Protein AF-A0A075GDE2-F1 (afdb_monomer)

InterPro domains:
  IPR027417 P-loop containing nucleoside triphosphate hydrolase [G3DSA:3.40.50.300] (12-70)
  IPR027417 P-loop containing nucleoside triphosphate hydrolase [SSF52540] (12-66)
  IPR038729 Rad50/SbcC-type AAA domain [PF13476] (16-66)

Structure (mmCIF, N/CA/C/O backbone):
data_AF-A0A075GDE2-F1
#
_entry.id   AF-A0A075GDE2-F1
#
loop_
_atom_site.group_PDB
_atom_site.id
_atom_site.type_symbol
_atom_site.label_atom_id
_atom_site.label_alt_id
_atom_site.label_comp_id
_atom_site.label_asym_id
_atom_site.label_entity_id
_atom_site.label_seq_id
_atom_site.pdbx_PDB_ins_code
_atom_site.Cartn_x
_atom_site.Cartn_y
_atom_site.Cartn_z
_atom_site.occupancy
_atom_site.B_iso_or_equiv
_atom_site.auth_seq_id
_atom_site.auth_comp_id
_atom_site.auth_asym_id
_atom_site.auth_atom_id
_atom_site.pdbx_PDB_model_num
ATOM 1 N N . MET A 1 1 ? -1.286 10.666 -4.646 1.00 74.62 1 MET A N 1
ATOM 2 C CA . MET A 1 1 ? -1.878 9.728 -3.667 1.00 74.62 1 MET A CA 1
ATOM 3 C C . MET A 1 1 ? -2.993 10.407 -2.891 1.00 74.62 1 MET A C 1
ATOM 5 O O . MET A 1 1 ? -2.821 11.555 -2.488 1.00 74.62 1 MET A O 1
ATOM 9 N N . LYS A 1 2 ? -4.112 9.707 -2.677 1.00 82.69 2 LYS A N 1
ATOM 10 C CA . LYS A 1 2 ? -5.274 10.194 -1.916 1.00 82.69 2 LYS A CA 1
ATOM 11 C C . LYS A 1 2 ? -5.707 9.141 -0.892 1.00 82.69 2 LYS A C 1
ATOM 13 O O . LYS A 1 2 ? -5.807 7.970 -1.240 1.00 82.69 2 LYS A O 1
ATOM 18 N N . ILE A 1 3 ? -5.974 9.561 0.350 1.00 82.94 3 ILE A N 1
ATOM 19 C CA . ILE A 1 3 ? -6.517 8.706 1.420 1.00 82.94 3 ILE A CA 1
ATOM 20 C C . ILE A 1 3 ? -7.853 9.275 1.894 1.00 82.94 3 ILE A C 1
ATOM 22 O O . ILE A 1 3 ? -7.935 10.455 2.237 1.00 82.94 3 ILE A O 1
ATOM 26 N N . LEU A 1 4 ? -8.879 8.427 1.972 1.00 80.38 4 LEU A N 1
ATOM 27 C CA . LEU A 1 4 ? -10.167 8.768 2.584 1.00 80.38 4 LEU A CA 1
ATOM 28 C C . LEU A 1 4 ? -10.276 8.138 3.978 1.00 80.38 4 LEU A C 1
ATOM 30 O O . LEU A 1 4 ? -9.966 6.9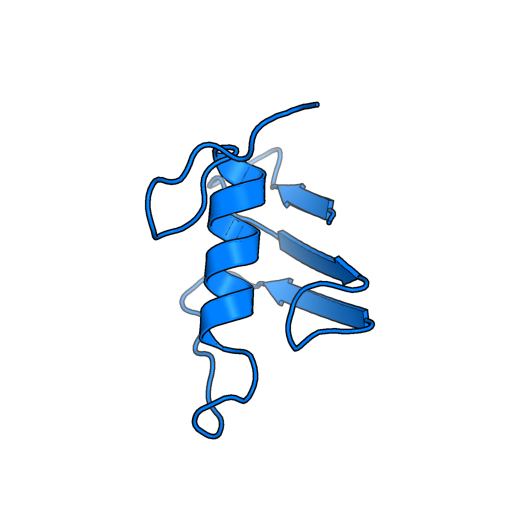60 4.153 1.00 80.38 4 LEU A O 1
ATOM 34 N N . ARG A 1 5 ? -10.721 8.911 4.978 1.00 78.31 5 ARG A N 1
ATOM 35 C CA . ARG A 1 5 ? -10.904 8.457 6.370 1.00 78.31 5 ARG A CA 1
ATOM 36 C C . ARG A 1 5 ? -1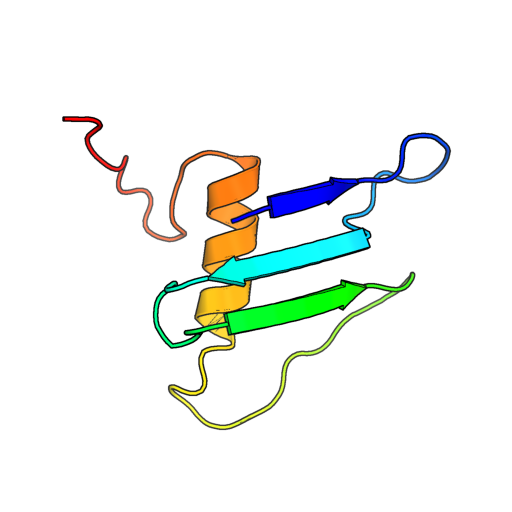2.357 8.619 6.817 1.00 78.31 5 ARG A C 1
ATOM 38 O O . ARG A 1 5 ? -13.056 9.503 6.330 1.00 78.31 5 ARG A O 1
ATOM 45 N N . ASN A 1 6 ? -12.797 7.798 7.771 1.00 67.75 6 ASN A N 1
ATOM 46 C CA . ASN A 1 6 ? -14.115 7.951 8.394 1.00 67.75 6 ASN A CA 1
ATOM 47 C C . ASN A 1 6 ? -14.193 9.203 9.301 1.00 67.75 6 ASN A C 1
ATOM 49 O O . ASN A 1 6 ? -13.253 9.483 10.047 1.00 67.75 6 ASN A O 1
ATOM 53 N N . SER A 1 7 ? -15.321 9.921 9.262 1.00 67.69 7 SER A N 1
ATOM 54 C CA . SER A 1 7 ? -15.619 11.107 10.079 1.00 67.69 7 SER A CA 1
ATOM 55 C C . SER A 1 7 ? -16.521 10.832 11.295 1.00 67.69 7 SER A C 1
ATOM 57 O O . SER A 1 7 ? -16.577 11.673 12.190 1.00 67.69 7 SER A O 1
ATOM 59 N N . ARG A 1 8 ? -17.192 9.667 11.381 1.00 68.44 8 ARG A N 1
ATOM 60 C CA . ARG A 1 8 ? -17.977 9.226 12.557 1.00 68.44 8 ARG A CA 1
ATOM 61 C C . ARG A 1 8 ? -17.815 7.712 12.799 1.00 68.44 8 ARG A C 1
ATOM 63 O O . ARG A 1 8 ? -18.106 6.912 11.916 1.00 68.44 8 ARG A O 1
ATOM 70 N N . GLY A 1 9 ? -17.350 7.317 13.990 1.00 65.38 9 GLY A N 1
ATOM 71 C CA . GLY A 1 9 ? -16.982 5.931 14.349 1.00 65.38 9 GLY A CA 1
ATOM 72 C C . GLY A 1 9 ? -15.461 5.705 14.414 1.00 65.38 9 GLY A C 1
ATOM 73 O O . GLY A 1 9 ? -14.695 6.667 14.353 1.00 65.38 9 GLY A O 1
ATOM 74 N N . ALA A 1 10 ? -15.008 4.450 14.552 1.00 64.75 10 ALA A N 1
ATOM 75 C CA . ALA A 1 10 ? -13.577 4.124 14.621 1.00 64.75 10 ALA A CA 1
ATOM 76 C C . ALA A 1 10 ? -12.814 4.694 13.407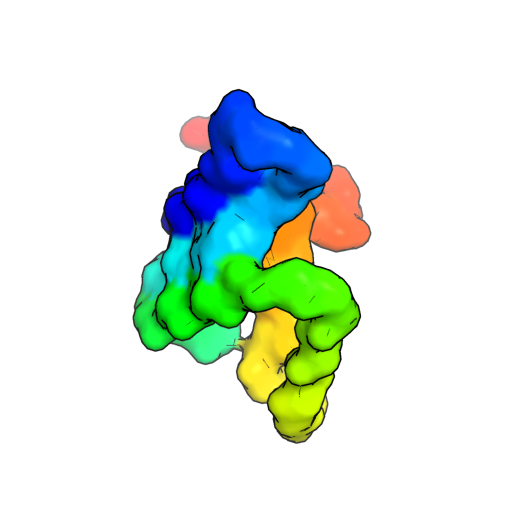 1.00 64.75 10 ALA A C 1
ATOM 78 O O . ALA A 1 10 ? -13.255 4.569 12.258 1.00 64.75 10 ALA A O 1
ATOM 79 N N . LYS A 1 11 ? -11.677 5.357 13.668 1.00 75.69 11 LYS A N 1
ATOM 80 C CA . LYS A 1 11 ? -10.854 6.005 12.636 1.00 75.69 11 LYS A CA 1
ATOM 81 C C . LYS A 1 11 ? -10.196 4.939 11.762 1.00 75.69 11 LYS A C 1
ATOM 83 O O . LYS A 1 11 ? -9.169 4.382 12.128 1.00 75.69 11 LYS A O 1
ATOM 88 N N . MET A 1 12 ? -10.788 4.698 10.597 1.00 87.69 12 MET A N 1
ATOM 89 C CA . MET A 1 12 ? -10.310 3.735 9.607 1.00 87.69 12 MET A CA 1
ATOM 90 C C . MET A 1 12 ? -10.077 4.412 8.253 1.00 87.69 12 MET A C 1
ATOM 92 O O . MET A 1 12 ? -10.826 5.320 7.868 1.00 87.69 12 MET A O 1
ATOM 96 N N . ILE A 1 13 ? -9.039 3.967 7.540 1.00 90.94 13 ILE A N 1
ATOM 97 C CA . ILE A 1 13 ? -8.828 4.282 6.122 1.00 90.94 13 ILE A CA 1
ATOM 98 C C . ILE A 1 13 ? -9.887 3.530 5.313 1.00 90.94 13 ILE A C 1
ATOM 100 O O . ILE A 1 13 ? -10.031 2.328 5.479 1.00 90.94 13 ILE A O 1
ATOM 104 N N . ARG A 1 14 ? -10.632 4.236 4.459 1.00 92.38 14 ARG A N 1
ATOM 105 C CA . ARG A 1 14 ? -11.686 3.661 3.604 1.00 92.38 14 ARG A CA 1
ATOM 106 C C . ARG A 1 14 ? -11.179 3.279 2.230 1.00 92.38 14 ARG A C 1
ATOM 108 O O . ARG A 1 14 ? -11.598 2.278 1.670 1.00 92.38 14 ARG A O 1
ATOM 115 N N . SER A 1 15 ? -10.288 4.089 1.681 1.00 95.31 15 SER A N 1
ATOM 116 C CA . SER A 1 15 ? -9.702 3.817 0.383 1.00 95.31 15 SER A CA 1
ATOM 117 C C . SER A 1 15 ? -8.362 4.510 0.244 1.00 95.31 15 SER A C 1
ATOM 119 O O . SER A 1 15 ? -8.116 5.555 0.864 1.00 95.31 15 SER A O 1
ATOM 121 N N . ILE A 1 16 ? -7.537 3.944 -0.628 1.00 96.19 16 ILE A N 1
ATOM 122 C CA . ILE A 1 16 ? -6.348 4.597 -1.158 1.00 96.19 16 ILE A CA 1
ATOM 123 C C . ILE A 1 16 ? -6.373 4.571 -2.679 1.00 96.19 16 ILE A C 1
ATOM 125 O O . ILE A 1 16 ? -6.894 3.644 -3.300 1.00 96.19 16 ILE A O 1
ATOM 129 N N . GLU A 1 17 ? -5.779 5.603 -3.257 1.00 97.75 17 GLU A N 1
ATOM 130 C CA . GLU A 1 17 ? -5.547 5.720 -4.689 1.00 97.75 17 GLU A CA 1
ATOM 131 C C . GLU A 1 17 ? -4.071 6.052 -4.923 1.00 97.75 17 GLU A C 1
ATOM 133 O O . GLU A 1 17 ? -3.562 7.080 -4.444 1.00 97.75 17 GLU A O 1
ATOM 138 N N . LEU A 1 18 ? -3.391 5.142 -5.620 1.00 96.69 18 LEU A N 1
ATOM 139 C CA . LEU A 1 18 ? -1.985 5.208 -6.001 1.00 96.69 18 LEU A CA 1
ATOM 140 C C . LEU A 1 18 ? -1.906 5.446 -7.508 1.00 96.69 18 LEU A C 1
ATOM 142 O O . LEU A 1 18 ? -2.427 4.649 -8.281 1.00 96.69 18 LEU A O 1
ATOM 146 N N . VAL A 1 19 ? -1.252 6.534 -7.903 1.00 96.62 19 VAL A N 1
ATOM 147 C CA . VAL A 1 19 ? -1.013 6.899 -9.304 1.00 96.62 19 VAL A CA 1
ATOM 148 C C . VAL A 1 19 ? 0.481 7.131 -9.443 1.00 96.62 19 VAL A C 1
ATOM 150 O O . VAL A 1 19 ? 1.041 7.879 -8.635 1.00 96.62 19 VAL A O 1
ATOM 153 N N . ASP A 1 20 ? 1.100 6.441 -10.399 1.00 95.50 20 ASP A N 1
ATOM 154 C CA . ASP A 1 20 ? 2.540 6.459 -10.677 1.00 95.50 20 ASP A CA 1
ATOM 155 C C . ASP A 1 20 ? 3.413 6.286 -9.417 1.00 95.50 20 ASP A C 1
ATOM 157 O O . ASP A 1 20 ? 4.384 7.008 -9.184 1.00 95.50 20 ASP A O 1
ATOM 161 N N . PHE A 1 21 ? 3.053 5.316 -8.567 1.00 93.06 21 PHE A N 1
ATOM 162 C CA . PHE A 1 21 ? 3.726 5.050 -7.296 1.00 93.06 21 PHE A CA 1
ATOM 163 C C . PHE A 1 21 ? 4.382 3.664 -7.278 1.00 93.06 21 PHE A C 1
ATOM 165 O O . PHE A 1 21 ? 3.720 2.643 -7.075 1.00 93.06 21 PHE A O 1
ATOM 172 N N . LEU A 1 22 ? 5.713 3.628 -7.410 1.00 92.94 22 LEU A N 1
ATOM 173 C CA . LEU A 1 22 ? 6.503 2.389 -7.452 1.00 92.94 22 LEU A CA 1
ATOM 174 C C . LEU A 1 22 ? 5.922 1.402 -8.488 1.00 92.94 22 LEU A C 1
ATOM 176 O O . LEU A 1 22 ? 5.808 1.747 -9.657 1.00 92.94 22 LEU A O 1
ATOM 180 N N . ALA A 1 23 ? 5.540 0.189 -8.076 1.00 93.88 23 ALA A N 1
ATOM 181 C CA . ALA A 1 23 ? 4.961 -0.830 -8.956 1.00 93.88 23 ALA A CA 1
ATOM 182 C C . ALA A 1 23 ? 3.484 -0.574 -9.342 1.00 93.88 23 ALA A C 1
ATOM 184 O O . ALA A 1 23 ? 2.901 -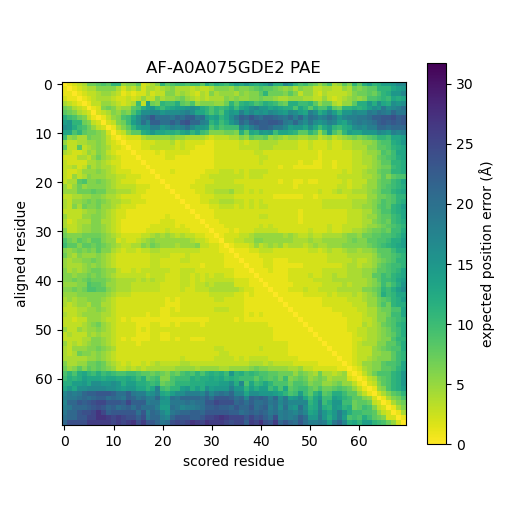1.370 -10.074 1.00 93.88 23 ALA A O 1
ATOM 185 N N . HIS A 1 24 ? 2.863 0.505 -8.851 1.00 95.62 24 HIS A N 1
ATOM 186 C CA . HIS A 1 24 ? 1.453 0.828 -9.077 1.00 95.62 24 HIS A CA 1
ATOM 187 C C . HIS A 1 24 ? 1.307 2.040 -10.006 1.00 95.62 24 HIS A C 1
ATOM 189 O O . HIS A 1 24 ? 1.407 3.180 -9.555 1.00 95.62 24 HIS A O 1
ATOM 195 N N . SER A 1 25 ? 1.028 1.801 -11.291 1.00 96.31 25 SER A N 1
ATOM 196 C CA . SER A 1 25 ? 0.743 2.866 -12.270 1.00 96.31 25 SER A CA 1
ATOM 197 C C . SER A 1 25 ? -0.609 3.538 -12.011 1.00 96.31 25 SER A C 1
ATOM 199 O O . SER A 1 25 ? -0.708 4.759 -11.972 1.00 96.31 25 SER A O 1
ATOM 201 N N . ASN A 1 26 ? -1.650 2.743 -11.763 1.00 97.25 26 ASN A N 1
ATOM 202 C CA . ASN A 1 26 ? -2.958 3.216 -11.320 1.00 97.25 26 ASN A CA 1
ATOM 203 C C . ASN A 1 26 ? -3.641 2.114 -10.503 1.00 97.25 26 ASN A C 1
ATOM 205 O O . ASN A 1 26 ? -4.047 1.082 -11.035 1.00 97.25 26 ASN A O 1
ATOM 209 N N . THR A 1 27 ? -3.701 2.277 -9.185 1.00 97.06 27 THR A N 1
ATOM 210 C CA . THR A 1 27 ? -4.275 1.288 -8.268 1.00 97.06 27 THR A CA 1
ATOM 211 C C . THR A 1 27 ? -5.211 1.970 -7.286 1.00 97.06 27 THR A C 1
ATOM 213 O O . THR A 1 27 ? -4.803 2.843 -6.519 1.00 97.06 27 THR A O 1
ATOM 216 N N . LYS A 1 28 ? -6.465 1.514 -7.267 1.00 97.44 28 LYS A N 1
ATOM 217 C CA . LYS A 1 28 ? -7.477 1.914 -6.292 1.00 97.44 28 LYS A CA 1
ATOM 218 C C . LYS A 1 28 ? -7.820 0.718 -5.411 1.00 97.44 28 LYS A C 1
ATOM 220 O O . LYS A 1 28 ? -8.155 -0.347 -5.920 1.00 97.44 28 LYS A O 1
ATOM 225 N N . LEU A 1 29 ? -7.733 0.906 -4.098 1.00 96.25 29 LEU A N 1
ATOM 226 C CA . LEU A 1 29 ? -8.060 -0.116 -3.106 1.00 96.25 29 LEU A CA 1
ATOM 227 C C . LEU A 1 29 ? -9.089 0.442 -2.133 1.00 96.25 29 LEU A C 1
ATOM 229 O O . LEU A 1 29 ? -8.935 1.559 -1.632 1.00 96.25 29 LEU A O 1
ATOM 233 N N . GLU A 1 30 ? -10.126 -0.344 -1.872 1.00 95.44 30 GLU A N 1
ATOM 234 C CA . GLU A 1 30 ? -11.161 -0.057 -0.884 1.00 95.44 30 GLU A CA 1
ATOM 235 C C . GLU A 1 30 ? -10.997 -1.026 0.288 1.00 95.44 30 GLU A C 1
ATOM 237 O O . GLU A 1 30 ? -10.705 -2.206 0.099 1.00 95.44 30 GLU A O 1
ATOM 242 N N . PHE A 1 31 ? -11.125 -0.499 1.501 1.00 92.62 31 PHE A N 1
ATOM 243 C CA . PHE A 1 31 ? -10.952 -1.240 2.740 1.00 92.62 31 PHE A CA 1
ATOM 244 C C . PHE A 1 31 ? -12.285 -1.334 3.459 1.00 92.62 31 PHE A C 1
ATOM 246 O O . PHE A 1 31 ? -12.966 -0.324 3.680 1.00 92.62 31 PHE A O 1
ATOM 253 N N . ASP A 1 32 ? -12.605 -2.549 3.878 1.00 89.00 32 ASP A N 1
ATOM 254 C CA . ASP A 1 32 ? -13.696 -2.803 4.799 1.00 89.00 32 ASP A CA 1
ATOM 255 C C . ASP A 1 32 ? -13.165 -2.977 6.226 1.00 89.00 32 ASP A C 1
ATOM 257 O O . ASP A 1 32 ? -11.958 -3.055 6.464 1.00 89.00 32 ASP A O 1
ATOM 261 N N . SER A 1 33 ? -14.081 -3.012 7.186 1.00 86.38 33 SER A N 1
ATOM 262 C CA . SER A 1 33 ? -13.791 -3.326 8.578 1.00 86.38 33 SER A CA 1
ATOM 263 C C . SER A 1 33 ? -13.091 -4.684 8.731 1.00 86.38 33 SER A C 1
ATOM 265 O O . SER A 1 33 ? -13.349 -5.630 7.993 1.00 86.38 33 SER A O 1
ATOM 267 N N . GLY A 1 34 ? -12.203 -4.781 9.724 1.00 87.44 34 GLY A N 1
ATOM 268 C CA . GLY A 1 34 ? -11.441 -5.999 10.004 1.00 87.44 34 GLY A CA 1
ATOM 269 C C . GLY A 1 34 ? -10.042 -6.009 9.383 1.00 87.44 34 GLY A C 1
ATOM 270 O O . GLY A 1 34 ? -9.432 -4.962 9.165 1.00 87.44 34 GLY A O 1
ATOM 271 N N . ALA A 1 35 ? -9.498 -7.211 9.181 1.00 91.50 35 ALA A N 1
ATOM 272 C CA . ALA A 1 35 ? -8.139 -7.412 8.689 1.00 91.50 35 ALA A CA 1
ATOM 273 C C . ALA A 1 35 ? -8.098 -7.468 7.155 1.00 91.50 35 ALA A C 1
ATOM 275 O O . ALA A 1 35 ? -8.905 -8.144 6.526 1.00 91.50 35 ALA A O 1
ATOM 276 N N . THR A 1 36 ? -7.114 -6.797 6.555 1.00 93.25 36 THR A N 1
ATOM 277 C CA . THR A 1 36 ? -6.818 -6.877 5.117 1.00 93.25 36 THR A CA 1
ATOM 278 C C . THR A 1 36 ? -5.495 -7.603 4.910 1.00 93.25 36 THR A C 1
ATOM 280 O O . THR A 1 36 ? -4.503 -7.271 5.559 1.00 93.25 36 THR A O 1
ATOM 283 N N . VAL A 1 37 ? -5.466 -8.574 3.995 1.00 95.56 37 VAL A N 1
ATOM 284 C CA . VAL A 1 37 ? -4.262 -9.346 3.658 1.00 95.56 37 V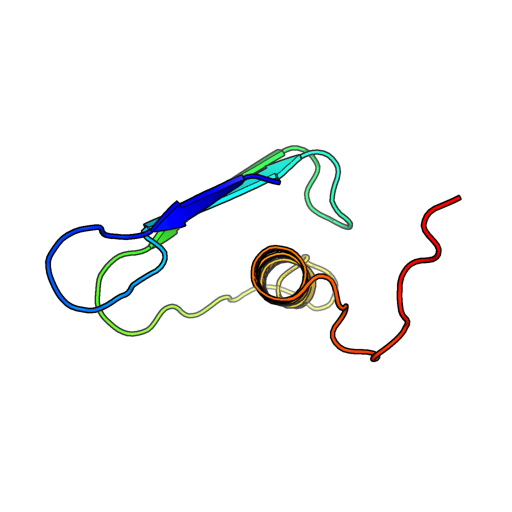AL A CA 1
ATOM 285 C C . VAL A 1 37 ? -3.891 -9.091 2.200 1.00 95.56 37 VAL A C 1
ATOM 287 O O . VAL A 1 37 ? -4.707 -9.289 1.305 1.00 95.56 37 VAL A O 1
ATOM 290 N N . PHE A 1 38 ? -2.646 -8.677 1.957 1.00 95.19 38 PHE A N 1
ATOM 291 C CA . PHE A 1 38 ? -2.090 -8.519 0.613 1.00 95.19 38 PHE A CA 1
ATOM 292 C C . PHE A 1 38 ? -1.235 -9.736 0.253 1.00 95.19 38 PHE A C 1
ATOM 294 O O . PHE A 1 38 ? -0.232 -10.005 0.915 1.00 95.19 38 PHE A O 1
ATOM 301 N N . VAL A 1 39 ? -1.603 -10.446 -0.814 1.00 96.19 39 VAL A N 1
ATOM 302 C CA . VAL A 1 39 ? -0.909 -11.650 -1.305 1.00 96.19 39 VAL A CA 1
ATOM 303 C C . VAL A 1 39 ? -0.427 -11.465 -2.742 1.00 96.19 39 VAL A C 1
ATOM 305 O O . VAL A 1 39 ? -0.925 -10.609 -3.466 1.00 96.19 39 VAL A O 1
ATOM 308 N N . GLY A 1 40 ? 0.578 -12.244 -3.140 1.00 95.88 40 GLY A N 1
ATOM 309 C CA . GLY A 1 40 ? 1.195 -12.188 -4.468 1.00 95.88 40 GLY A CA 1
ATOM 310 C C . GLY A 1 40 ? 2.706 -12.394 -4.406 1.00 95.88 40 GLY A C 1
ATOM 311 O O . GLY A 1 40 ? 3.276 -12.515 -3.318 1.00 95.88 40 GLY A O 1
ATOM 312 N N . ASP A 1 41 ? 3.367 -12.369 -5.557 1.00 97.81 41 ASP A N 1
ATOM 313 C CA . ASP A 1 41 ? 4.798 -12.663 -5.674 1.00 97.81 41 ASP A CA 1
ATOM 314 C C . ASP A 1 41 ? 5.703 -11.572 -5.091 1.00 97.81 41 ASP A C 1
ATOM 316 O O . ASP A 1 41 ? 5.310 -10.413 -4.882 1.00 97.81 41 ASP A O 1
ATOM 320 N N . ASN A 1 42 ? 6.950 -11.936 -4.792 1.00 95.75 42 ASN A N 1
ATOM 321 C CA . ASN A 1 42 ? 7.976 -10.962 -4.432 1.00 95.75 42 ASN A CA 1
ATOM 322 C C . ASN A 1 42 ? 8.153 -9.951 -5.571 1.00 95.75 42 ASN A C 1
ATOM 324 O O . ASN A 1 42 ? 8.239 -10.321 -6.733 1.00 95.75 42 ASN A O 1
ATOM 328 N N . GLY A 1 43 ? 8.170 -8.662 -5.230 1.00 93.81 43 GLY A N 1
ATOM 329 C CA . GLY A 1 43 ? 8.209 -7.582 -6.220 1.00 93.81 43 GLY A CA 1
ATOM 330 C C . GLY A 1 43 ? 6.844 -7.120 -6.748 1.00 93.81 43 GLY A C 1
ATOM 331 O O . GLY A 1 43 ? 6.787 -6.052 -7.342 1.00 93.81 43 GLY A O 1
ATOM 332 N N . ALA A 1 44 ? 5.732 -7.803 -6.444 1.00 95.69 44 ALA A N 1
ATOM 333 C CA . ALA A 1 44 ? 4.391 -7.433 -6.933 1.00 95.69 44 ALA A CA 1
ATOM 334 C C . ALA A 1 44 ? 3.793 -6.127 -6.344 1.00 95.69 44 ALA A C 1
ATOM 336 O O . ALA A 1 44 ? 2.611 -5.858 -6.517 1.00 95.69 44 ALA A O 1
ATOM 337 N N . GLY A 1 45 ? 4.562 -5.334 -5.588 1.00 95.69 45 GLY A N 1
ATOM 338 C CA . GLY A 1 45 ? 4.095 -4.050 -5.036 1.00 95.69 45 GLY A CA 1
ATOM 339 C C . GLY A 1 45 ? 3.399 -4.106 -3.668 1.00 95.69 45 GLY A C 1
ATOM 340 O O . GLY A 1 45 ? 3.072 -3.068 -3.104 1.00 95.69 45 GLY A O 1
ATOM 341 N N . LYS A 1 46 ? 3.257 -5.284 -3.043 1.00 96.69 46 LYS A N 1
ATOM 342 C CA . LYS A 1 46 ? 2.602 -5.438 -1.719 1.00 96.69 46 LYS A CA 1
ATOM 343 C C . LYS A 1 46 ? 3.160 -4.483 -0.649 1.00 96.69 46 LYS A C 1
ATOM 345 O O . LYS A 1 46 ? 2.427 -3.762 0.017 1.00 96.69 46 LYS A O 1
ATOM 350 N N . SER A 1 47 ? 4.485 -4.448 -0.518 1.00 95.62 47 SER A N 1
ATOM 351 C CA . SER A 1 47 ? 5.190 -3.552 0.406 1.00 95.62 47 SER A CA 1
ATOM 352 C C . SER A 1 4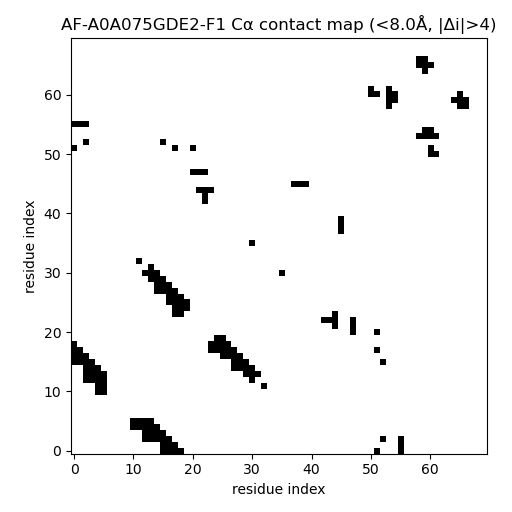7 ? 5.046 -2.071 0.032 1.00 95.62 47 SER A C 1
ATOM 354 O O . SER A 1 47 ? 5.041 -1.219 0.917 1.00 95.62 47 SER A O 1
ATOM 356 N N . SER A 1 48 ? 4.898 -1.769 -1.261 1.00 95.06 48 SER A N 1
ATOM 357 C CA . SER A 1 48 ? 4.709 -0.411 -1.778 1.00 95.06 48 SER A CA 1
ATOM 358 C C . SER A 1 48 ? 3.355 0.174 -1.377 1.00 95.06 48 SER A C 1
ATOM 360 O O . SER A 1 48 ? 3.281 1.363 -1.087 1.00 95.06 48 SER A O 1
ATOM 362 N N . ILE A 1 49 ? 2.304 -0.647 -1.279 1.00 95.81 49 ILE A N 1
ATOM 363 C CA . ILE A 1 49 ? 1.000 -0.219 -0.744 1.00 95.81 49 ILE A CA 1
ATOM 364 C C . ILE A 1 49 ? 1.138 0.265 0.707 1.00 95.81 49 ILE A C 1
ATOM 366 O O . ILE A 1 49 ? 0.596 1.306 1.078 1.00 95.81 49 ILE A O 1
ATOM 370 N N . ILE A 1 50 ? 1.901 -0.463 1.527 1.00 93.75 50 ILE A N 1
ATOM 371 C CA . ILE A 1 50 ? 2.143 -0.092 2.926 1.00 93.75 50 ILE A CA 1
ATOM 372 C C . ILE A 1 50 ? 3.003 1.176 3.023 1.00 93.75 50 ILE A C 1
ATOM 374 O O . ILE A 1 50 ? 2.672 2.066 3.805 1.00 93.75 50 ILE A O 1
ATOM 378 N N . ASP A 1 51 ? 4.056 1.300 2.205 1.00 92.50 51 ASP A N 1
ATOM 379 C CA .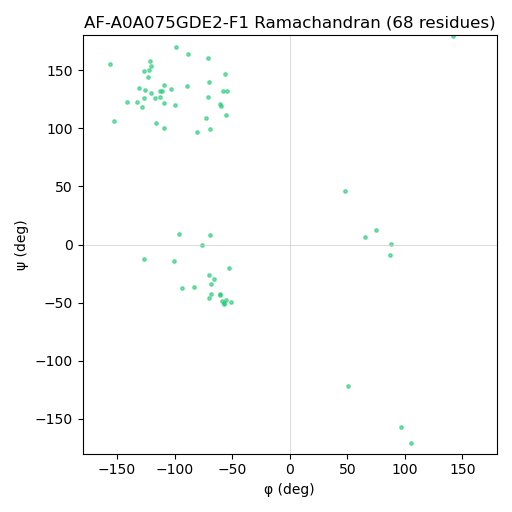 ASP A 1 51 ? 4.857 2.534 2.102 1.00 92.50 51 ASP A CA 1
ATOM 380 C C . ASP A 1 51 ? 3.998 3.750 1.774 1.00 92.50 51 ASP A C 1
ATOM 382 O O . ASP A 1 51 ? 4.120 4.789 2.417 1.00 92.50 51 ASP A O 1
ATOM 386 N N . ALA A 1 52 ? 3.123 3.608 0.782 1.00 93.12 52 ALA A N 1
ATOM 387 C CA . ALA A 1 52 ? 2.193 4.642 0.374 1.00 93.12 52 ALA A CA 1
ATOM 388 C C . ALA A 1 52 ? 1.312 5.092 1.549 1.00 93.12 52 ALA A C 1
ATOM 390 O O . ALA A 1 52 ? 1.244 6.282 1.858 1.00 93.12 52 ALA A O 1
ATOM 391 N N . ILE A 1 53 ? 0.692 4.147 2.261 1.00 92.81 53 ILE A N 1
ATOM 392 C CA . ILE A 1 53 ? -0.133 4.469 3.431 1.00 92.81 53 ILE A CA 1
ATOM 393 C C . ILE A 1 53 ? 0.686 5.243 4.473 1.00 92.81 53 ILE A C 1
ATOM 395 O O . ILE A 1 53 ? 0.263 6.319 4.893 1.00 92.81 53 ILE A O 1
ATOM 399 N N . ILE A 1 54 ? 1.865 4.747 4.854 1.00 91.44 54 ILE A N 1
ATOM 400 C CA . ILE A 1 54 ? 2.735 5.395 5.851 1.00 91.44 54 ILE A CA 1
ATOM 401 C C . ILE A 1 54 ? 3.117 6.811 5.398 1.00 91.44 54 ILE A C 1
ATOM 403 O O . ILE A 1 54 ? 2.926 7.772 6.148 1.00 91.44 54 ILE A O 1
ATOM 407 N N . PHE A 1 55 ? 3.559 6.961 4.150 1.00 89.69 55 PHE A N 1
ATOM 408 C CA . PHE A 1 55 ? 3.951 8.249 3.588 1.00 89.69 55 PHE A CA 1
ATOM 409 C C . PHE A 1 55 ? 2.800 9.255 3.581 1.00 89.69 55 PHE A C 1
ATOM 411 O O . PHE A 1 55 ? 2.987 10.408 3.959 1.00 89.69 55 PHE A O 1
ATOM 418 N N . SER A 1 56 ? 1.587 8.839 3.223 1.00 89.75 56 SER A N 1
ATOM 419 C CA . SER A 1 56 ? 0.434 9.745 3.231 1.00 89.75 56 SER A CA 1
ATOM 420 C C . SER A 1 56 ? -0.030 10.137 4.630 1.00 89.75 56 SER A C 1
ATOM 422 O O . SER A 1 56 ? -0.659 11.185 4.784 1.00 89.75 56 SER A O 1
ATOM 424 N N . LEU A 1 57 ? 0.211 9.299 5.640 1.00 88.75 57 LEU A N 1
ATOM 425 C CA . LEU A 1 57 ? -0.169 9.603 7.017 1.00 88.75 57 LEU A CA 1
ATOM 426 C C . LEU A 1 57 ? 0.862 10.490 7.724 1.00 88.75 57 LEU A C 1
ATOM 428 O O . LEU A 1 57 ? 0.456 11.340 8.517 1.00 88.75 57 LEU A O 1
ATOM 432 N N . PHE A 1 58 ? 2.155 10.297 7.448 1.00 87.81 58 PHE A N 1
ATOM 433 C CA . PHE A 1 58 ? 3.243 10.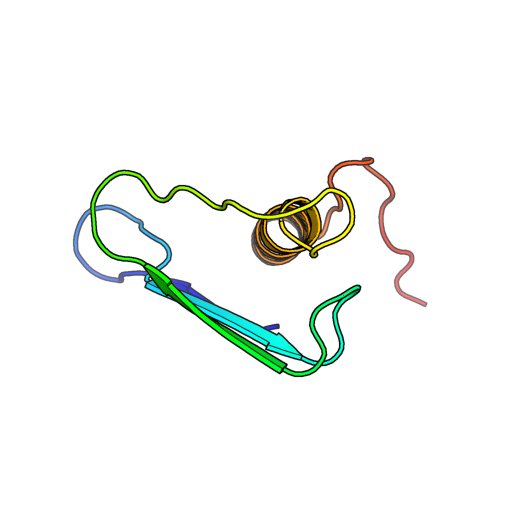863 8.258 1.00 87.81 58 PHE A CA 1
ATOM 434 C C . PHE A 1 58 ? 4.276 11.677 7.466 1.00 87.81 58 PHE A C 1
ATOM 436 O O . PHE A 1 58 ? 5.077 12.386 8.065 1.00 87.81 58 PHE A O 1
ATOM 443 N N . GLY A 1 59 ? 4.267 11.613 6.132 1.00 85.81 59 GLY A N 1
ATOM 444 C CA . GLY A 1 59 ? 5.262 12.275 5.280 1.00 85.81 59 GLY A CA 1
ATOM 445 C C . GLY A 1 59 ? 6.633 11.587 5.258 1.00 85.81 59 GLY A C 1
ATOM 446 O O . GLY A 1 59 ? 7.600 12.166 4.766 1.00 85.81 59 GLY A O 1
ATOM 447 N N . GLU A 1 60 ? 6.726 10.361 5.772 1.00 82.31 60 GLU A N 1
ATOM 448 C CA . GLU A 1 60 ? 7.959 9.574 5.861 1.00 82.31 60 GLU A CA 1
ATOM 449 C C . GLU A 1 60 ? 7.807 8.240 5.124 1.00 82.31 60 GLU A C 1
ATOM 451 O O . GLU A 1 60 ? 6.715 7.685 5.032 1.00 82.31 60 GLU A O 1
ATOM 456 N N . SER A 1 61 ? 8.904 7.709 4.586 1.00 75.88 61 SER A N 1
ATOM 457 C CA . SER A 1 61 ? 8.938 6.324 4.092 1.00 75.88 61 SER A CA 1
ATOM 458 C C . SER A 1 61 ? 9.319 5.367 5.224 1.00 75.88 61 SER A C 1
ATOM 460 O O . SER A 1 61 ? 9.908 5.798 6.218 1.00 75.88 61 SER A O 1
ATOM 462 N N . ARG A 1 62 ? 9.083 4.055 5.057 1.00 70.06 62 ARG A N 1
ATOM 463 C CA . ARG A 1 62 ? 9.498 3.026 6.040 1.00 70.06 62 ARG A CA 1
ATOM 464 C C . ARG A 1 62 ? 10.982 3.083 6.428 1.00 70.06 62 ARG A C 1
ATOM 466 O O . ARG A 1 62 ? 11.357 2.554 7.466 1.00 70.06 62 ARG A O 1
ATOM 473 N N . PHE A 1 63 ? 11.822 3.714 5.609 1.00 71.81 63 PHE A N 1
ATOM 474 C CA . PHE A 1 63 ? 13.266 3.818 5.815 1.00 71.81 63 PHE A CA 1
ATOM 475 C C . PHE A 1 63 ? 13.710 5.127 6.489 1.00 71.81 63 PHE A C 1
ATOM 477 O O . PHE A 1 63 ? 14.906 5.410 6.520 1.00 71.81 63 PHE A O 1
ATOM 484 N N . GLY A 1 64 ? 12.786 5.959 6.985 1.00 56.34 64 GLY A N 1
ATOM 485 C CA . GLY A 1 64 ? 13.113 7.172 7.751 1.00 56.34 64 GLY A CA 1
ATOM 486 C C . GLY A 1 64 ? 13.843 8.266 6.958 1.00 56.34 64 GLY A C 1
ATOM 487 O O . GLY A 1 64 ? 14.253 9.281 7.521 1.00 56.34 64 GLY A O 1
ATOM 488 N N . LYS A 1 65 ? 14.010 8.110 5.637 1.00 57.34 65 LYS A N 1
ATOM 489 C CA . LYS A 1 65 ? 14.511 9.195 4.790 1.00 57.34 65 LYS A CA 1
ATOM 490 C C . LYS A 1 65 ? 13.412 10.239 4.642 1.00 57.34 65 LYS A C 1
ATOM 492 O O . LYS A 1 65 ? 12.429 10.019 3.934 1.00 57.34 65 LYS A O 1
ATOM 497 N N . LYS A 1 66 ? 13.624 11.387 5.287 1.00 53.59 66 LYS A N 1
ATOM 498 C CA . LYS A 1 66 ? 12.915 12.634 5.003 1.00 53.59 66 LYS A CA 1
ATOM 499 C C . LYS A 1 66 ? 13.108 12.925 3.514 1.00 53.59 66 LYS A C 1
ATOM 501 O O . LYS A 1 66 ? 14.237 13.167 3.082 1.00 53.59 66 LYS A O 1
ATOM 506 N N . ILE A 1 67 ? 12.042 12.824 2.721 1.00 60.47 67 ILE A N 1
ATOM 507 C CA . ILE A 1 67 ? 12.089 13.256 1.323 1.00 60.47 67 ILE A CA 1
ATOM 508 C C . ILE A 1 67 ? 12.434 14.746 1.371 1.00 60.47 67 ILE A C 1
ATOM 510 O O . ILE A 1 67 ? 11.732 15.520 2.029 1.00 60.47 67 ILE A O 1
ATOM 514 N N . ARG A 1 68 ? 13.567 15.133 0.772 1.00 54.50 68 ARG A N 1
ATOM 515 C CA . ARG A 1 68 ? 13.904 16.549 0.630 1.00 54.50 68 ARG A CA 1
ATOM 516 C C . ARG A 1 68 ? 12.783 17.168 -0.205 1.00 54.50 68 ARG A C 1
ATOM 518 O O . ARG A 1 68 ? 12.459 16.663 -1.273 1.00 54.50 68 ARG A O 1
ATOM 525 N N . LYS A 1 69 ? 12.106 18.163 0.368 1.00 48.56 69 LYS A N 1
ATOM 526 C CA . LYS A 1 69 ? 11.309 19.097 -0.416 1.00 48.56 69 LYS A CA 1
ATOM 527 C C . LYS A 1 69 ? 12.311 20.091 -0.970 1.00 48.56 69 LYS A C 1
ATOM 529 O O . LYS A 1 69 ? 12.764 20.960 -0.227 1.00 48.56 69 LYS A O 1
ATOM 534 N N . ASP A 1 70 ? 12.719 19.847 -2.199 1.00 52.47 70 ASP A N 1
ATOM 535 C CA . ASP A 1 70 ? 13.295 20.862 -3.067 1.00 52.47 70 ASP A CA 1
ATOM 536 C C . ASP A 1 70 ? 12.194 21.886 -3.391 1.00 52.47 70 ASP A C 1
ATOM 538 O O . ASP A 1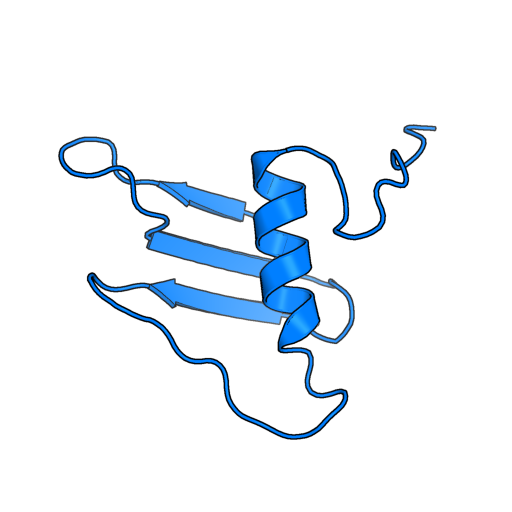 70 ? 11.026 21.453 -3.575 1.00 52.47 70 ASP A O 1
#

Radius of gyration: 13.01 Å; Cα contacts (8 Å, |Δi|>4): 87; chains: 1; bounding box: 32×34×27 Å

Sequence (70 aa):
MKILRNSRGAKMIRSIELVDFLAHSNTKLEFDSGATVFVGDNGAGKSSIIDAIIFSLFGESRFGKKIRKD

Solvent-accessible surface area (backbone atoms only — not comparable to full-atom values): 4618 Å² total; per-residue (Å²): 113,51,78,44,67,54,91,79,73,77,85,42,71,41,33,42,39,36,58,73,46,88,81,31,64,74,43,79,47,78,50,72,91,79,89,86,85,85,85,78,62,91,85,70,31,64,68,52,56,54,34,49,53,45,28,77,75,70,66,33,45,94,80,70,56,71,71,79,84,124

Organism: NCBI:txid1455996

Nearest PDB structures (foldseek):
  5h66-assembly1_A  TM=6.300E-01  e=6.763E-02  Bacillus subtilis subsp. subtilis str. 168

Foldseek 3Di:
DDWDWDPDDDTDTQKDWDDPFQLPNTDIDGDDPDDDDDDDDVSNCPVSVVQVVCCVVPVAGPVRDNDDPD

Mean predicted aligned error: 6.24 Å

pLDDT: mean 85.52, std 13.61, range [48.56, 97.81]

Secondary structure (DSSP, 8-state):
-EEEE-SSSS--EEEEEEEEETTEEEEEEE--SS-------TTSSHHHHHHHHHHHHHSB-TT--B----